Protein AF-A0A0N1INN7-F1 (afdb_monomer)

InterPro domains:
  IPR000320 Hedgehog, N-terminal signalling domain [PF01085] (1-71)
  IPR001657 Hedgehog protein [PR00632] (4-21)
  IPR001657 Hedgehog protein [PR00632] (24-46)
  IPR001657 Hedgehog protein [PR00632] (48-69)
  IPR009045 Peptidase M74/Hedgehog-like, zinc-binding domain superfamily [G3DSA:3.30.1380.10] (1-85)
  IPR009045 Peptidase M74/Hedgehog-like, zinc-binding domain superfamily [SSF55166] (1-75)
  IPR050387 Hedgehog Signaling [PTHR11889] (1-79)

Mean predicted aligned error: 15.23 Å

Foldseek 3Di:
DPPDPPKAKAWPAFADDPPPDPPPDCSVVRFKTWIAIPVQDLVCQVVVQVVLVVVPFPDWDPPDSRTIMTGHDDPVVPPPDDDDDDDDADFRFDHDPDHDDRDRPDPPDDDDDDDDDDDDDDDDDDDDD

Secondary structure (DSSP, 8-state):
--SSTT--EEEEE----S--S-TT-TTTTT-EEEEEETT--GGGHHHHHHHHHHTT-SEEEEEETTEEEEE---GGG--SS----PPPPP------SS-------------------------------

Solvent-accessible surface area (backbone atoms only — not comparable to full-atom values): 8867 Å² total; per-residue (Å²): 113,85,91,44,80,96,51,43,86,32,73,81,45,37,61,51,85,82,73,89,61,65,99,84,43,49,25,64,75,56,39,23,37,30,35,40,48,65,80,64,54,58,86,50,47,67,59,50,46,53,51,42,51,75,72,63,44,71,41,75,40,80,79,48,86,81,37,34,37,36,30,53,80,65,80,85,72,61,85,68,84,76,92,88,72,91,76,79,72,73,75,78,75,76,94,59,102,57,86,83,73,86,59,74,64,71,84,78,77,81,85,78,92,74,94,81,81,86,85,85,86,83,84,88,88,86,90,82,136

Sequence (129 aa):
MNQWPGVRLRVIEGWDEENSHQEHSLHYEGRAVDLTTSDRDSSKYGMLARLAVEAGFDWVYYESRSYIHCSVKTELQECTSDSSRARAPAVSIKRTNEPLVIIPLSPDRSTKATLSLAHRRIAANPPLL

Organism: Papilio machaon (NCBI:txid76193)

Nearest PDB structures (foldseek):
  2wg4-assembly1_A  TM=9.818E-01  e=5.977E-11  Mus musculus
  3n1g-assembly1_B  TM=9.859E-01  e=2.400E-10  Homo sapiens
  2ibg-assembly2_E  TM=9.821E-01  e=3.090E-10  Drosophila melanogaster
  2ibg-assembly4_G  TM=9.903E-01  e=5.813E-10  Drosophila melanogaster
  6rvd-assembly1_C  TM=8.899E-01  e=9.909E-11  Homo sapiens

Radius of gyration: 21.7 Å; Cα contacts (8 Å, |Δi|>4): 141; chains: 1; bounding box: 62×41×61 Å

pLDDT: mean 70.12, std 25.44, range [31.36, 96.5]

Structure (mmCIF, N/CA/C/O backbone):
data_AF-A0A0N1INN7-F1
#
_entry.id   AF-A0A0N1INN7-F1
#
loop_
_atom_site.group_PDB
_atom_site.id
_atom_site.type_symbol
_atom_site.label_atom_id
_atom_site.label_alt_id
_atom_site.label_comp_id
_atom_site.label_asym_id
_atom_site.label_entity_id
_atom_site.label_seq_id
_atom_site.pdbx_PDB_ins_code
_atom_site.Cartn_x
_atom_site.Cartn_y
_atom_site.Cartn_z
_atom_site.occupancy
_atom_site.B_iso_or_equiv
_atom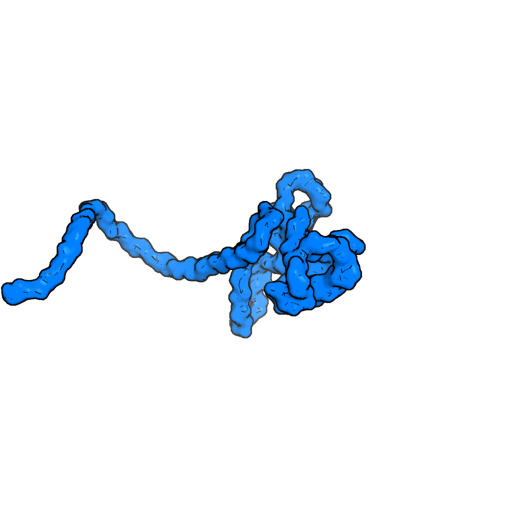_site.auth_seq_id
_atom_site.auth_comp_id
_atom_site.auth_asym_id
_atom_site.auth_atom_id
_atom_site.pdbx_PDB_model_num
ATOM 1 N N . MET A 1 1 ? -18.749 1.101 0.017 1.00 61.91 1 MET A N 1
ATOM 2 C CA . MET A 1 1 ? -17.649 0.385 0.701 1.00 61.91 1 MET A CA 1
ATOM 3 C C . MET A 1 1 ? -18.274 -0.522 1.731 1.00 61.91 1 MET A C 1
ATOM 5 O O . MET A 1 1 ? -19.101 -0.045 2.497 1.00 61.91 1 MET A O 1
ATOM 9 N N . ASN A 1 2 ? -17.951 -1.814 1.665 1.00 87.69 2 ASN A N 1
ATOM 10 C CA . ASN A 1 2 ? -18.810 -2.861 2.227 1.00 87.69 2 ASN A CA 1
ATOM 11 C C . ASN A 1 2 ? -18.272 -3.437 3.545 1.00 87.69 2 ASN A C 1
ATOM 13 O O . ASN A 1 2 ? -19.067 -3.834 4.386 1.00 87.69 2 ASN A O 1
ATOM 17 N N . GLN A 1 3 ? -16.948 -3.443 3.749 1.00 93.38 3 GLN A N 1
ATOM 18 C CA . GLN A 1 3 ? -16.333 -4.011 4.956 1.00 93.38 3 GLN A CA 1
ATOM 19 C C . GLN A 1 3 ? -16.537 -3.138 6.202 1.00 93.38 3 GLN A C 1
ATOM 21 O O . GLN A 1 3 ? -16.775 -3.648 7.293 1.00 93.38 3 GLN A O 1
ATOM 26 N N . TRP A 1 4 ? -16.432 -1.817 6.041 1.00 95.69 4 TRP A N 1
ATOM 27 C CA . TRP A 1 4 ? -16.521 -0.850 7.133 1.00 95.69 4 TRP A CA 1
ATOM 28 C C . TRP A 1 4 ? -17.411 0.324 6.713 1.00 95.69 4 TRP A C 1
ATOM 30 O O . TRP A 1 4 ? -16.971 1.181 5.938 1.00 95.69 4 TRP A O 1
ATOM 40 N N . PRO A 1 5 ? -18.668 0.379 7.185 1.00 95.44 5 PRO A N 1
ATOM 41 C CA . PRO A 1 5 ? -19.557 1.502 6.910 1.00 95.44 5 PRO A CA 1
ATOM 42 C C . PRO A 1 5 ? -18.934 2.831 7.356 1.00 95.44 5 PRO A C 1
ATOM 44 O O . PRO A 1 5 ? -18.386 2.933 8.449 1.00 95.44 5 PRO A O 1
ATOM 47 N N . GLY A 1 6 ? -18.994 3.852 6.499 1.00 94.25 6 GLY A N 1
ATOM 48 C CA . GLY A 1 6 ? -18.441 5.184 6.782 1.00 94.25 6 GLY A CA 1
ATOM 49 C C . GLY A 1 6 ? -16.917 5.315 6.654 1.00 94.25 6 GLY A C 1
ATOM 50 O O . GLY A 1 6 ? -16.422 6.437 6.578 1.00 94.25 6 GLY A O 1
ATOM 51 N N . VAL A 1 7 ? -16.171 4.211 6.552 1.00 95.88 7 VAL A N 1
ATOM 52 C CA . VAL A 1 7 ? -14.712 4.231 6.364 1.00 95.88 7 VAL A CA 1
ATOM 53 C C . VAL A 1 7 ? -14.373 4.157 4.879 1.00 95.88 7 VAL A C 1
ATOM 55 O O . VAL A 1 7 ? -14.989 3.407 4.116 1.00 95.88 7 VAL A O 1
ATOM 58 N N . ARG A 1 8 ? -13.382 4.954 4.462 1.00 95.00 8 ARG A N 1
ATOM 59 C CA . ARG A 1 8 ? -12.887 5.003 3.085 1.00 95.00 8 ARG A CA 1
ATOM 60 C C . ARG A 1 8 ? -11.490 4.404 2.953 1.00 95.00 8 ARG A C 1
ATOM 62 O O . ARG A 1 8 ? -10.701 4.466 3.893 1.00 95.00 8 ARG A O 1
ATOM 69 N N . LEU A 1 9 ? -11.177 3.850 1.782 1.00 95.19 9 LEU A N 1
ATOM 70 C CA . LEU A 1 9 ? -9.795 3.541 1.413 1.00 95.19 9 LEU A CA 1
ATOM 71 C C . LEU A 1 9 ? -9.017 4.853 1.244 1.00 95.19 9 LEU A C 1
ATOM 73 O O . LEU A 1 9 ? -9.536 5.801 0.654 1.00 95.19 9 LEU A O 1
ATOM 77 N N . ARG A 1 10 ? -7.790 4.908 1.763 1.00 95.62 10 ARG A N 1
ATOM 78 C CA . ARG A 1 10 ? -6.919 6.084 1.718 1.00 95.62 10 ARG A CA 1
ATOM 79 C C . ARG A 1 10 ? -5.531 5.689 1.227 1.00 95.62 10 ARG A C 1
ATOM 81 O O . ARG A 1 10 ? -4.828 4.942 1.901 1.00 95.62 10 ARG A O 1
ATOM 88 N N . VAL A 1 11 ? -5.130 6.248 0.094 1.00 95.50 11 VAL A N 1
ATOM 89 C CA . VAL A 1 11 ? -3.777 6.115 -0.460 1.00 95.50 11 VAL A CA 1
ATOM 90 C C . VAL A 1 11 ? -2.902 7.194 0.170 1.00 95.50 11 VAL A C 1
ATOM 92 O O . VAL A 1 11 ? -3.299 8.359 0.193 1.00 95.50 11 VAL A O 1
ATOM 95 N N . ILE A 1 12 ? -1.752 6.817 0.725 1.00 93.75 12 ILE A N 1
ATOM 96 C CA . ILE A 1 12 ? -0.806 7.771 1.329 1.00 93.75 12 ILE A CA 1
ATOM 97 C C . ILE A 1 12 ? 0.413 8.011 0.448 1.00 93.75 12 ILE A C 1
ATOM 99 O O . ILE A 1 12 ? 0.937 9.119 0.446 1.00 93.75 12 ILE A O 1
ATOM 103 N N . GLU A 1 13 ? 0.783 7.000 -0.331 1.00 92.75 13 GLU A N 1
ATOM 104 C CA . GLU A 1 13 ? 1.918 7.009 -1.239 1.00 92.75 13 GLU A CA 1
ATOM 105 C C . GLU A 1 13 ? 1.537 6.234 -2.502 1.00 92.75 13 GLU A C 1
ATOM 107 O O . GLU A 1 13 ? 0.768 5.272 -2.445 1.00 92.75 13 GLU A O 1
ATOM 112 N N . GLY A 1 14 ? 2.028 6.684 -3.650 1.00 91.25 14 GLY A N 1
ATOM 113 C CA . GLY A 1 14 ? 1.747 6.080 -4.951 1.00 91.25 14 GLY A CA 1
ATOM 114 C C . GLY A 1 14 ? 2.976 6.216 -5.827 1.00 91.25 14 GLY A C 1
ATOM 115 O O . GLY A 1 14 ? 4.056 5.824 -5.416 1.00 91.25 14 GLY A O 1
ATOM 116 N N . TRP A 1 15 ? 2.854 6.834 -6.994 1.00 92.56 15 TRP A N 1
ATOM 117 C CA . TRP A 1 15 ? 4.043 7.190 -7.763 1.00 92.56 15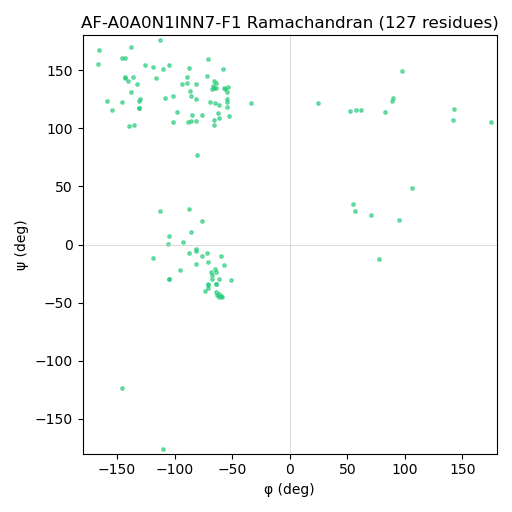 TRP A CA 1
ATOM 118 C C . TRP A 1 15 ? 4.906 8.245 -7.040 1.00 92.56 15 TRP A C 1
ATOM 120 O O . TRP A 1 15 ? 4.348 9.163 -6.420 1.00 92.56 15 TRP A O 1
ATOM 130 N N . ASP A 1 16 ? 6.230 8.088 -7.114 1.00 85.50 16 ASP A N 1
ATOM 131 C CA . ASP A 1 16 ? 7.247 8.972 -6.525 1.00 85.50 16 ASP A CA 1
ATOM 132 C C . ASP A 1 16 ? 8.396 9.232 -7.522 1.00 85.50 16 ASP A C 1
ATOM 134 O O . ASP A 1 16 ? 8.783 8.334 -8.265 1.00 85.50 16 ASP A O 1
ATOM 138 N N . GLU A 1 17 ? 8.947 10.447 -7.520 1.00 82.50 17 GLU A N 1
ATOM 139 C CA . GLU A 1 17 ? 10.123 10.868 -8.305 1.00 82.50 17 GLU A CA 1
ATOM 140 C C . GLU A 1 17 ? 11.295 11.324 -7.413 1.00 82.50 17 GLU A C 1
ATOM 142 O O . GLU A 1 17 ? 12.409 11.499 -7.903 1.00 82.50 17 GLU A O 1
ATOM 147 N N . GLU A 1 18 ? 11.076 11.521 -6.107 1.00 80.94 18 GLU A N 1
ATOM 148 C CA . GLU A 1 18 ? 12.032 12.165 -5.190 1.00 80.94 18 GLU A CA 1
ATOM 149 C C . GLU A 1 18 ? 13.061 11.184 -4.597 1.00 80.94 18 GLU A C 1
ATOM 151 O O . GLU A 1 18 ? 13.818 11.508 -3.684 1.00 80.94 18 GLU A O 1
ATOM 156 N N . ASN A 1 19 ? 13.119 9.965 -5.134 1.00 75.56 19 ASN A N 1
ATOM 157 C CA . ASN A 1 19 ? 14.013 8.902 -4.690 1.00 75.56 19 ASN A CA 1
ATOM 158 C C . ASN A 1 19 ? 13.890 8.588 -3.178 1.00 75.56 19 ASN A C 1
ATOM 160 O O . ASN A 1 19 ? 14.884 8.271 -2.515 1.00 75.56 19 ASN A O 1
ATOM 164 N N . SER A 1 20 ? 12.671 8.694 -2.628 1.00 81.62 20 SER A N 1
ATOM 165 C CA . SER A 1 20 ? 12.391 8.539 -1.191 1.00 81.62 20 SER A CA 1
ATOM 166 C C . SER A 1 20 ? 12.276 7.078 -0.722 1.00 81.62 20 SER A C 1
ATOM 168 O O . SER A 1 20 ? 12.172 6.804 0.476 1.00 81.62 20 SER A O 1
ATOM 170 N N . HIS A 1 21 ? 12.353 6.131 -1.659 1.00 84.25 21 HIS A N 1
ATOM 171 C CA . HIS A 1 21 ? 12.240 4.686 -1.461 1.00 84.25 21 HIS A CA 1
ATOM 172 C C . HIS A 1 21 ? 13.565 3.950 -1.733 1.00 84.25 21 HIS A C 1
ATOM 174 O O . HIS A 1 21 ? 14.557 4.525 -2.183 1.00 84.25 21 HIS A O 1
ATOM 180 N N . GLN A 1 22 ? 13.585 2.633 -1.507 1.00 83.56 22 GLN A N 1
ATOM 181 C CA . GLN A 1 22 ? 14.707 1.772 -1.913 1.00 83.56 22 GLN A CA 1
ATOM 182 C C . GLN A 1 22 ? 14.965 1.858 -3.431 1.00 83.56 22 GLN A C 1
ATOM 184 O O . GLN A 1 22 ? 14.028 2.053 -4.201 1.00 83.56 22 GLN A O 1
ATOM 189 N N . GLU A 1 23 ? 16.215 1.659 -3.866 1.00 81.44 23 GLU A N 1
ATOM 190 C CA . GLU A 1 23 ? 16.692 1.874 -5.253 1.00 81.44 23 GLU A CA 1
ATOM 191 C C . GLU A 1 23 ? 15.846 1.182 -6.342 1.00 81.44 23 GLU A C 1
ATOM 193 O O . GLU A 1 23 ? 15.713 1.689 -7.452 1.00 81.44 23 GLU A O 1
ATOM 198 N N . HIS A 1 24 ? 15.226 0.044 -6.029 1.00 83.75 24 HIS A N 1
ATOM 199 C CA . HIS A 1 24 ? 14.399 -0.732 -6.963 1.00 83.75 24 HIS A CA 1
ATOM 200 C C . HIS A 1 24 ? 12.914 -0.750 -6.580 1.00 83.75 24 HIS A C 1
ATOM 202 O O . HIS A 1 24 ? 12.205 -1.722 -6.841 1.00 83.75 24 HIS A O 1
ATOM 208 N N . SER A 1 25 ? 12.443 0.307 -5.919 1.00 88.62 25 SER A N 1
ATOM 209 C CA . SER A 1 25 ? 11.044 0.430 -5.525 1.00 88.62 25 SER A CA 1
ATOM 210 C C . SER A 1 25 ? 10.116 0.549 -6.735 1.00 88.62 25 SER A C 1
ATOM 212 O O . SER A 1 25 ? 10.336 1.356 -7.639 1.00 88.62 25 SER A O 1
ATOM 214 N N . LEU A 1 26 ? 9.013 -0.204 -6.708 1.00 91.56 26 LEU A N 1
ATOM 215 C CA . LEU A 1 26 ? 7.970 -0.155 -7.740 1.00 91.56 26 LEU A CA 1
ATOM 216 C C . LEU A 1 26 ? 7.140 1.146 -7.676 1.00 91.56 26 LEU A C 1
ATOM 218 O O . LEU A 1 26 ? 6.330 1.420 -8.565 1.00 91.56 26 LEU A O 1
ATOM 222 N N . HIS A 1 27 ? 7.344 1.975 -6.644 1.00 92.31 27 HIS A N 1
ATOM 223 C CA . HIS A 1 27 ? 6.772 3.320 -6.572 1.00 92.31 27 HIS A CA 1
ATOM 224 C C . HIS A 1 27 ? 7.310 4.224 -7.691 1.00 92.31 27 HIS A C 1
ATOM 226 O O . HIS A 1 27 ? 6.542 5.001 -8.255 1.00 92.31 27 HIS A O 1
ATOM 232 N N . TYR A 1 28 ? 8.572 4.067 -8.104 1.00 89.69 28 TYR A N 1
ATOM 233 C CA . TYR A 1 28 ? 9.190 4.917 -9.134 1.00 89.69 28 TYR A CA 1
ATOM 234 C C . TYR A 1 28 ? 8.606 4.730 -10.538 1.00 89.69 28 TYR A C 1
ATOM 236 O O . TYR A 1 28 ? 8.634 5.634 -11.368 1.00 89.69 28 TYR A O 1
ATOM 244 N N . GLU A 1 29 ? 8.012 3.571 -10.800 1.00 89.94 29 GLU A N 1
ATOM 245 C CA . GLU A 1 29 ? 7.352 3.236 -12.069 1.00 89.94 29 GLU A CA 1
ATOM 246 C C . GLU A 1 29 ? 5.816 3.273 -11.964 1.00 89.94 29 GLU A C 1
ATOM 248 O O . GLU A 1 29 ? 5.113 2.887 -12.896 1.00 89.94 29 GLU A O 1
ATOM 253 N N . GLY A 1 30 ? 5.278 3.731 -10.827 1.00 91.06 30 GLY A N 1
ATOM 254 C CA . GLY A 1 30 ? 3.837 3.887 -10.622 1.00 91.06 30 GLY A CA 1
ATOM 255 C C . GLY A 1 30 ? 3.078 2.562 -10.504 1.00 91.06 30 GLY A C 1
ATOM 256 O O . GLY A 1 30 ? 1.883 2.513 -10.799 1.00 91.06 30 GLY A O 1
ATOM 257 N N . ARG A 1 31 ? 3.761 1.492 -10.078 1.00 94.31 31 ARG A N 1
ATOM 258 C CA . ARG A 1 31 ? 3.201 0.139 -9.912 1.00 94.31 31 ARG A CA 1
ATOM 259 C C . ARG A 1 31 ? 2.965 -0.266 -8.458 1.00 94.31 31 ARG A C 1
ATOM 261 O O . ARG A 1 31 ? 2.485 -1.374 -8.219 1.00 94.31 31 ARG A O 1
ATOM 268 N N . ALA A 1 32 ? 3.272 0.610 -7.505 1.00 94.50 32 ALA A N 1
ATOM 269 C CA . ALA A 1 32 ? 3.006 0.405 -6.088 1.00 94.50 32 ALA A CA 1
ATOM 270 C C . ALA A 1 32 ? 2.203 1.547 -5.459 1.00 94.50 32 ALA A C 1
ATOM 272 O O . ALA A 1 32 ? 2.231 2.690 -5.922 1.00 94.50 32 ALA A O 1
ATOM 273 N N . VAL A 1 33 ? 1.484 1.208 -4.390 1.00 95.88 33 VAL A N 1
ATOM 274 C CA . VAL A 1 33 ? 0.733 2.132 -3.541 1.00 95.88 33 VAL A CA 1
ATOM 275 C C . VAL A 1 33 ? 0.805 1.701 -2.080 1.00 95.88 33 VAL A C 1
ATOM 277 O O . VAL A 1 33 ? 0.686 0.515 -1.775 1.00 95.88 33 VAL A O 1
ATOM 280 N N . ASP A 1 34 ? 0.880 2.681 -1.182 1.00 95.62 34 ASP A N 1
ATOM 281 C CA . ASP A 1 34 ? 0.721 2.458 0.253 1.00 95.62 34 ASP A CA 1
ATOM 282 C C . ASP A 1 34 ? -0.680 2.877 0.696 1.00 95.62 34 ASP A C 1
ATOM 284 O O . ASP A 1 34 ? -1.154 3.995 0.443 1.00 95.62 34 ASP A O 1
ATOM 288 N N . LEU A 1 35 ? -1.358 1.961 1.380 1.00 95.19 35 LEU A N 1
ATOM 289 C CA . LEU A 1 35 ? -2.768 2.045 1.724 1.00 95.19 35 LEU A CA 1
ATOM 290 C C . LEU A 1 35 ? -2.984 2.119 3.234 1.00 95.19 35 LEU A C 1
ATOM 292 O O . LEU A 1 35 ? -2.341 1.445 4.037 1.00 95.19 35 LEU A O 1
ATOM 296 N N . THR A 1 36 ? -3.980 2.912 3.609 1.00 96.50 36 THR A N 1
ATOM 297 C CA . THR A 1 36 ? -4.533 3.023 4.960 1.00 96.50 36 THR A CA 1
ATOM 298 C C . THR A 1 36 ? -6.056 3.097 4.881 1.00 96.50 36 THR A C 1
ATOM 300 O O . THR A 1 36 ? -6.641 3.268 3.808 1.00 96.50 36 THR A O 1
ATOM 303 N N . THR A 1 37 ? -6.726 2.999 6.022 1.00 96.44 37 THR A N 1
ATOM 304 C CA . THR A 1 37 ? -8.132 3.390 6.143 1.00 96.44 37 THR A CA 1
ATOM 305 C C . THR A 1 37 ? -8.233 4.882 6.476 1.00 96.44 37 THR A C 1
ATOM 307 O O . THR A 1 37 ? -7.326 5.467 7.072 1.00 96.44 37 THR A O 1
ATOM 310 N N . SER A 1 38 ? -9.325 5.541 6.083 1.00 96.12 38 SER A N 1
ATOM 311 C CA . SER A 1 38 ? -9.522 6.984 6.303 1.00 96.12 38 SER A CA 1
ATOM 312 C C . SER A 1 38 ? -9.543 7.380 7.780 1.00 96.12 38 SER A C 1
ATOM 314 O O . SER A 1 38 ? -9.150 8.489 8.121 1.00 96.12 38 SER A O 1
ATOM 316 N N . ASP A 1 39 ? -9.991 6.471 8.646 1.00 96.25 39 ASP A N 1
ATOM 317 C CA . ASP A 1 39 ? -9.991 6.611 10.104 1.00 96.25 39 ASP A CA 1
ATOM 318 C C . ASP A 1 39 ? -8.632 6.277 10.746 1.00 96.25 39 ASP A C 1
ATOM 320 O O . ASP A 1 39 ? -8.459 6.487 11.943 1.00 96.25 39 ASP A O 1
ATOM 324 N N . ARG A 1 40 ? -7.657 5.805 9.951 1.00 95.56 40 ARG A N 1
ATOM 325 C CA . ARG A 1 40 ? -6.275 5.493 10.356 1.00 95.56 40 ARG A CA 1
ATOM 326 C C . ARG A 1 40 ? -6.177 4.489 11.510 1.00 95.56 40 ARG A C 1
ATOM 328 O O . ARG A 1 40 ? -5.216 4.514 12.277 1.00 95.56 40 ARG A O 1
ATOM 335 N N . ASP A 1 41 ? -7.164 3.608 11.625 1.00 95.38 41 ASP A N 1
ATOM 336 C CA . ASP A 1 41 ? -7.186 2.554 12.631 1.00 95.38 41 ASP A CA 1
ATOM 337 C C . ASP A 1 41 ? -6.327 1.363 12.183 1.00 95.38 41 ASP A C 1
ATOM 339 O O . ASP A 1 41 ? -6.718 0.573 11.319 1.00 95.38 41 ASP A O 1
ATOM 343 N N . SER A 1 42 ? -5.155 1.211 12.801 1.00 94.25 42 SER A N 1
ATOM 344 C CA . SER A 1 42 ? -4.194 0.154 12.468 1.00 94.25 42 SER A CA 1
ATOM 345 C C . SER A 1 42 ? -4.702 -1.258 12.764 1.00 94.25 42 SER A C 1
ATOM 347 O O . SER A 1 42 ? -4.234 -2.214 12.138 1.00 94.25 42 SER A O 1
ATOM 349 N N . SER A 1 43 ? -5.703 -1.417 13.641 1.00 95.06 43 SER A N 1
ATOM 350 C CA . SER A 1 43 ? -6.333 -2.721 13.888 1.00 95.06 43 SER A CA 1
ATOM 351 C C . SER A 1 43 ? -7.057 -3.257 12.645 1.00 95.06 43 SER A C 1
ATOM 353 O O . SER A 1 43 ? -7.187 -4.470 12.471 1.00 95.06 43 SER A O 1
ATOM 355 N N . LYS A 1 44 ? -7.455 -2.368 11.723 1.00 95.62 44 LYS A N 1
ATOM 356 C CA . LYS A 1 44 ? -8.118 -2.723 10.462 1.00 95.62 44 LYS A CA 1
ATOM 357 C C . LYS A 1 44 ? -7.145 -3.171 9.372 1.00 95.62 44 LYS A C 1
ATOM 359 O O . LYS A 1 44 ? -7.572 -3.801 8.405 1.00 95.62 44 LYS A O 1
ATOM 364 N N . TYR A 1 45 ? -5.847 -2.890 9.505 1.00 95.31 45 TYR A N 1
ATOM 365 C CA . TYR A 1 45 ? -4.887 -3.061 8.409 1.00 95.31 45 TYR A CA 1
ATOM 366 C C . TYR A 1 45 ? -4.655 -4.523 8.016 1.00 95.31 45 TYR A C 1
ATOM 368 O O . TYR A 1 45 ? -4.448 -4.807 6.841 1.00 95.31 45 TYR A O 1
ATOM 376 N N . GLY A 1 46 ? -4.778 -5.468 8.953 1.00 94.81 46 GLY A N 1
ATOM 377 C CA . GLY A 1 46 ? -4.692 -6.895 8.619 1.00 94.81 46 GLY A CA 1
ATOM 378 C C . GLY A 1 46 ? -5.812 -7.335 7.670 1.00 94.81 46 GLY A C 1
ATOM 379 O O . GLY A 1 46 ? -5.569 -8.004 6.668 1.00 94.81 46 GLY A O 1
ATOM 380 N N . MET A 1 47 ? -7.040 -6.887 7.937 1.00 96.25 47 MET A N 1
ATOM 381 C CA . MET A 1 47 ? -8.176 -7.130 7.047 1.00 96.25 47 MET A CA 1
ATOM 382 C C . MET A 1 47 ? -8.071 -6.306 5.755 1.00 96.25 47 MET A C 1
ATOM 384 O O . MET A 1 47 ? -8.423 -6.798 4.690 1.00 96.25 47 MET A O 1
ATOM 388 N N . LEU A 1 48 ? -7.535 -5.082 5.813 1.00 95.69 48 LEU A N 1
ATOM 389 C CA . LEU A 1 48 ? -7.284 -4.267 4.619 1.00 95.69 48 LEU A CA 1
ATOM 390 C C . LEU A 1 48 ? -6.325 -4.977 3.652 1.00 95.69 48 LEU A C 1
ATOM 392 O O . LEU A 1 48 ? -6.601 -5.031 2.457 1.00 95.69 48 LEU A O 1
ATOM 396 N N . ALA A 1 49 ? -5.246 -5.570 4.169 1.00 94.94 49 ALA A N 1
ATOM 397 C CA . ALA A 1 49 ? -4.309 -6.362 3.378 1.00 94.94 49 ALA A CA 1
ATOM 398 C C . ALA A 1 49 ? -4.993 -7.576 2.738 1.00 94.94 49 ALA A C 1
ATOM 400 O O . ALA A 1 49 ? -4.802 -7.846 1.554 1.00 94.94 49 ALA A O 1
ATOM 401 N N . ARG A 1 50 ? -5.859 -8.274 3.485 1.00 94.69 50 ARG A N 1
ATOM 402 C CA . ARG A 1 50 ? -6.648 -9.385 2.937 1.00 94.69 50 ARG A CA 1
ATOM 403 C C . ARG A 1 50 ? -7.535 -8.938 1.772 1.00 94.69 50 ARG A C 1
ATOM 405 O O . ARG A 1 50 ? -7.548 -9.599 0.738 1.00 94.69 50 ARG A O 1
ATOM 412 N N . LEU A 1 51 ? -8.229 -7.811 1.919 1.00 95.81 51 LEU A N 1
ATOM 413 C CA . LEU A 1 51 ? -9.064 -7.251 0.856 1.00 95.81 51 LEU A CA 1
ATOM 414 C C . LEU A 1 51 ? -8.245 -6.828 -0.369 1.00 95.81 51 LEU A C 1
ATOM 416 O O . LEU A 1 51 ? -8.727 -6.971 -1.486 1.00 95.81 51 LEU A O 1
ATOM 420 N N . ALA A 1 52 ? -7.015 -6.339 -0.187 1.00 94.06 52 ALA A N 1
ATOM 421 C CA . ALA A 1 52 ? -6.128 -6.016 -1.303 1.00 94.06 52 ALA A CA 1
ATOM 422 C C . ALA A 1 52 ? -5.755 -7.267 -2.121 1.00 94.06 52 ALA A C 1
ATOM 424 O O . ALA A 1 52 ? -5.792 -7.231 -3.350 1.00 94.06 52 ALA A O 1
ATOM 425 N N . VAL A 1 53 ? -5.491 -8.399 -1.461 1.00 92.69 53 VAL A N 1
ATOM 426 C CA . VAL A 1 53 ? -5.278 -9.682 -2.154 1.00 92.69 53 VAL A CA 1
ATOM 427 C C . VAL A 1 53 ? -6.527 -10.090 -2.940 1.00 92.69 53 VAL A C 1
ATOM 429 O O . VAL A 1 53 ? -6.433 -10.464 -4.105 1.00 92.69 53 VAL A O 1
ATOM 432 N N . GLU A 1 54 ? -7.711 -9.977 -2.335 1.00 93.94 54 GLU A N 1
ATOM 433 C CA . GLU A 1 54 ? -8.983 -10.311 -2.996 1.00 93.94 54 GLU A CA 1
ATOM 434 C C . GLU A 1 54 ? -9.334 -9.350 -4.144 1.00 93.94 54 GLU A C 1
ATOM 436 O O . GLU A 1 54 ? -10.006 -9.747 -5.095 1.00 93.94 54 GLU A O 1
ATOM 441 N N . ALA A 1 55 ? -8.836 -8.113 -4.095 1.00 93.56 55 ALA A N 1
ATOM 442 C CA . ALA A 1 55 ? -8.950 -7.135 -5.172 1.00 93.56 55 ALA A CA 1
ATOM 443 C C . ALA A 1 55 ? -7.993 -7.405 -6.350 1.00 93.56 55 ALA A C 1
ATOM 445 O O . ALA A 1 55 ? -8.149 -6.779 -7.398 1.00 93.56 55 ALA A O 1
ATOM 446 N N . GLY A 1 56 ? -7.040 -8.333 -6.205 1.00 93.12 56 GLY A N 1
ATOM 447 C CA . GLY A 1 56 ? -6.155 -8.772 -7.285 1.00 93.12 56 GLY A CA 1
ATOM 448 C C . GLY A 1 56 ? -4.799 -8.072 -7.351 1.00 93.12 56 GLY A C 1
ATOM 449 O O . GLY A 1 56 ? -4.178 -8.093 -8.409 1.00 93.12 56 GLY A O 1
ATOM 450 N N . PHE A 1 57 ? -4.320 -7.467 -6.260 1.00 93.69 57 PHE A N 1
ATOM 451 C CA . PHE A 1 57 ? -2.916 -7.050 -6.195 1.00 93.69 57 PHE A CA 1
ATOM 452 C C . PHE A 1 57 ? -1.993 -8.274 -6.260 1.00 93.69 57 PHE A C 1
ATOM 454 O O . PHE A 1 57 ? -2.223 -9.270 -5.569 1.00 93.69 57 PHE A O 1
ATOM 461 N N . ASP A 1 58 ? -0.939 -8.196 -7.073 1.00 92.38 58 ASP A N 1
ATOM 462 C CA . ASP A 1 58 ? 0.012 -9.297 -7.255 1.00 92.38 58 ASP A CA 1
ATOM 463 C C . ASP A 1 58 ? 0.886 -9.525 -6.023 1.00 92.38 58 ASP A C 1
ATOM 465 O O . ASP A 1 58 ? 1.268 -10.660 -5.725 1.00 92.38 58 ASP A O 1
ATOM 469 N N . TRP A 1 59 ? 1.213 -8.446 -5.314 1.00 93.19 59 TRP A N 1
ATOM 470 C CA . TRP A 1 59 ? 1.980 -8.498 -4.082 1.00 93.19 59 TRP A CA 1
ATOM 471 C C . TRP A 1 59 ? 1.381 -7.551 -3.047 1.00 93.19 59 TRP A C 1
ATOM 473 O O . TRP A 1 59 ? 1.081 -6.393 -3.336 1.00 93.19 59 TRP A O 1
ATOM 483 N N . VAL A 1 60 ? 1.188 -8.066 -1.834 1.00 94.06 60 VAL A N 1
ATOM 484 C CA . VAL A 1 60 ? 0.662 -7.317 -0.692 1.00 94.06 60 VAL A CA 1
ATOM 485 C C . VAL A 1 60 ? 1.579 -7.572 0.488 1.00 94.06 60 VAL A C 1
ATOM 487 O O . VAL A 1 60 ? 1.791 -8.722 0.880 1.00 94.06 60 VAL A O 1
ATOM 490 N N . TYR A 1 61 ? 2.103 -6.498 1.062 1.00 91.88 61 TYR A N 1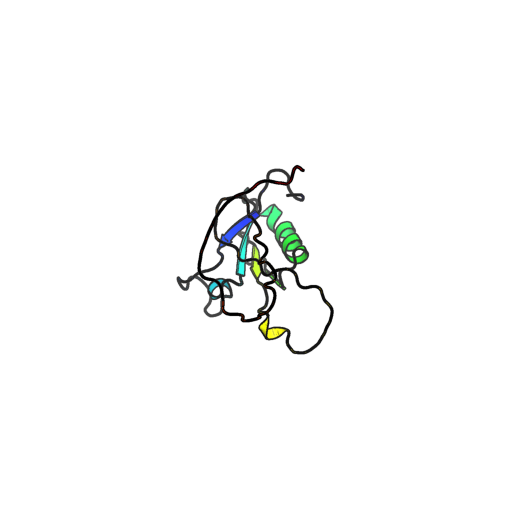
ATOM 491 C CA . TYR A 1 61 ? 3.060 -6.556 2.147 1.00 91.88 61 TYR A CA 1
ATOM 492 C C . TYR A 1 61 ? 2.634 -5.646 3.294 1.00 91.88 61 TYR A C 1
ATOM 494 O O . TYR A 1 61 ? 2.388 -4.450 3.141 1.00 91.88 61 TYR A O 1
ATOM 502 N N . TYR A 1 62 ? 2.535 -6.238 4.481 1.00 86.38 62 TYR A N 1
ATOM 503 C CA . TYR A 1 62 ? 2.348 -5.492 5.717 1.00 86.38 62 TYR A CA 1
ATOM 504 C C . TYR A 1 62 ? 3.719 -4.958 6.145 1.00 86.38 62 TYR A C 1
ATOM 506 O O . TYR A 1 62 ? 4.383 -5.527 7.008 1.00 86.38 62 TYR A O 1
ATOM 514 N N . GLU A 1 63 ? 4.161 -3.894 5.482 1.00 73.12 63 GLU A N 1
ATOM 515 C CA . GLU A 1 63 ? 5.519 -3.362 5.617 1.00 73.12 63 GLU A CA 1
ATOM 516 C C . GLU A 1 63 ? 5.764 -2.686 6.967 1.00 73.12 63 GLU A C 1
ATOM 518 O O . GLU A 1 63 ? 6.823 -2.828 7.577 1.00 73.12 63 GLU A O 1
ATOM 523 N N . SER A 1 64 ? 4.751 -1.988 7.479 1.00 77.38 64 SER A N 1
ATOM 524 C CA . SER A 1 64 ? 4.814 -1.275 8.749 1.00 77.38 64 SER A CA 1
ATOM 525 C C . SER A 1 64 ? 3.464 -1.309 9.454 1.00 77.38 64 SER A C 1
ATOM 527 O O . SER A 1 64 ? 2.416 -1.450 8.835 1.00 77.38 64 SER A O 1
ATOM 529 N N . ARG A 1 65 ? 3.455 -1.066 10.770 1.00 85.44 65 ARG A N 1
ATOM 530 C CA . ARG A 1 65 ? 2.217 -0.824 11.543 1.00 85.44 65 ARG A CA 1
ATOM 531 C C . ARG A 1 65 ? 1.419 0.394 11.057 1.00 85.44 65 ARG A C 1
ATOM 533 O O . ARG A 1 65 ? 0.298 0.599 11.516 1.00 85.44 65 ARG A O 1
ATOM 540 N N . SER A 1 66 ? 1.987 1.209 10.167 1.00 90.19 66 SER A N 1
ATOM 541 C CA . SER A 1 66 ? 1.389 2.448 9.668 1.00 90.19 66 SER A CA 1
ATOM 542 C C . SER A 1 66 ? 0.629 2.333 8.345 1.00 90.19 66 SER A C 1
ATOM 544 O O . SER A 1 66 ? -0.215 3.200 8.108 1.00 90.19 66 SER A O 1
ATOM 546 N N . TYR A 1 67 ? 0.889 1.324 7.506 1.00 94.19 67 TYR A N 1
ATOM 547 C CA . TYR A 1 67 ? 0.253 1.169 6.189 1.00 94.19 67 TYR A CA 1
ATOM 548 C C . TYR A 1 67 ? 0.464 -0.236 5.604 1.00 94.19 67 TYR A C 1
ATOM 550 O O . TYR A 1 67 ? 1.294 -1.004 6.086 1.00 94.19 67 TYR A O 1
ATOM 558 N N . ILE A 1 68 ? -0.289 -0.549 4.550 1.00 95.94 68 ILE A N 1
ATOM 559 C CA . ILE A 1 68 ? -0.125 -1.754 3.731 1.00 95.94 68 ILE A CA 1
ATOM 560 C C . ILE A 1 68 ? 0.447 -1.358 2.374 1.00 95.94 68 ILE A C 1
ATOM 562 O O . ILE A 1 68 ? -0.154 -0.528 1.698 1.00 95.94 68 ILE A O 1
ATOM 566 N N . HIS A 1 69 ? 1.555 -1.973 1.977 1.00 96.31 69 HIS A N 1
ATOM 567 C CA . HIS A 1 69 ? 2.136 -1.812 0.652 1.00 96.31 69 HIS A CA 1
ATOM 568 C C . HIS A 1 69 ? 1.497 -2.805 -0.319 1.00 96.31 69 HIS A C 1
ATOM 570 O O . HIS A 1 69 ? 1.391 -4.000 -0.024 1.00 96.31 69 HIS A O 1
ATOM 576 N N . CYS A 1 70 ? 1.085 -2.327 -1.485 1.00 96.25 70 CYS A N 1
ATOM 577 C CA . CYS A 1 70 ? 0.505 -3.150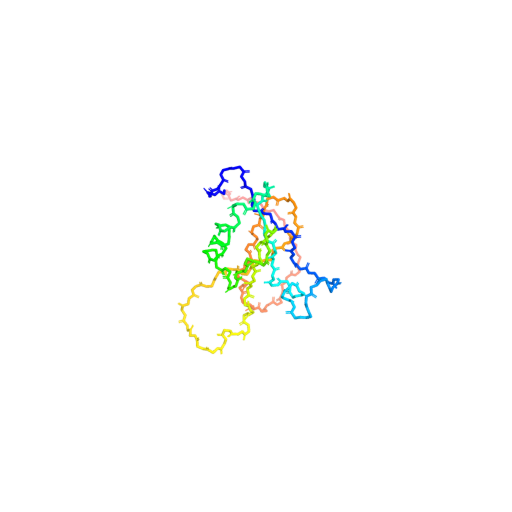 -2.535 1.00 96.25 70 CYS A CA 1
ATOM 578 C C . CYS A 1 70 ? 1.156 -2.823 -3.874 1.00 96.25 70 CYS A C 1
ATOM 580 O O . CYS A 1 70 ? 1.312 -1.652 -4.214 1.00 96.25 70 CYS A O 1
ATOM 582 N N . SER A 1 71 ? 1.461 -3.843 -4.672 1.00 94.94 71 SER A N 1
ATOM 583 C CA . SER A 1 71 ? 2.022 -3.654 -6.007 1.00 94.94 71 SER A CA 1
ATOM 584 C C . SER A 1 71 ? 1.512 -4.670 -7.023 1.00 94.94 71 SER A C 1
ATOM 586 O O . SER A 1 71 ? 0.949 -5.714 -6.679 1.00 94.94 71 SER A O 1
ATOM 588 N N . VAL A 1 72 ? 1.660 -4.314 -8.298 1.00 93.50 72 VAL A N 1
ATOM 589 C CA . VAL A 1 72 ? 1.223 -5.117 -9.449 1.00 93.50 72 VAL A CA 1
ATOM 590 C C . VAL A 1 72 ? 2.407 -5.495 -10.325 1.00 93.50 72 VAL A C 1
ATOM 592 O O . VAL A 1 72 ? 3.397 -4.765 -10.370 1.00 93.50 72 VAL A O 1
ATOM 595 N N . LYS A 1 73 ? 2.326 -6.613 -11.046 1.00 88.25 73 LYS A N 1
ATOM 596 C CA . LYS A 1 73 ? 3.302 -7.036 -12.064 1.00 88.25 73 LYS A CA 1
ATOM 597 C C . LYS A 1 73 ? 3.214 -6.158 -13.318 1.00 88.25 73 LYS A C 1
ATOM 599 O O . LYS A 1 73 ? 2.204 -5.508 -13.566 1.00 88.25 73 LYS A O 1
ATOM 604 N N . THR A 1 74 ? 4.279 -6.141 -14.120 1.00 85.56 74 THR A N 1
ATOM 605 C CA . THR A 1 74 ? 4.242 -5.536 -15.462 1.00 85.56 74 THR A CA 1
ATOM 606 C C . THR A 1 74 ? 3.807 -6.574 -16.484 1.00 85.56 74 THR A C 1
ATOM 608 O O . THR A 1 74 ? 4.303 -7.698 -16.496 1.00 85.56 74 THR A O 1
ATOM 611 N N . GLU A 1 75 ? 2.958 -6.141 -17.409 1.00 70.88 75 GLU A N 1
ATOM 612 C CA . GLU A 1 75 ? 2.372 -6.917 -18.512 1.00 70.88 75 GLU A CA 1
ATOM 613 C C . GLU A 1 75 ? 3.406 -7.572 -19.454 1.00 70.88 75 GLU A C 1
ATOM 615 O O . GLU A 1 75 ? 3.099 -8.513 -20.180 1.00 70.88 75 GLU A O 1
ATOM 620 N N . LEU A 1 76 ? 4.660 -7.109 -19.430 1.00 59.69 76 LEU A N 1
ATOM 621 C CA . LEU A 1 76 ? 5.781 -7.692 -20.178 1.00 59.69 76 LEU A CA 1
ATOM 622 C C . LEU A 1 76 ? 6.235 -9.057 -19.632 1.00 59.69 76 LEU A C 1
ATOM 624 O O . LEU A 1 76 ? 6.950 -9.770 -20.332 1.00 59.69 76 LEU A O 1
ATOM 628 N N . GLN A 1 77 ? 5.834 -9.440 -18.414 1.00 51.41 77 GLN A N 1
ATOM 629 C CA . GLN A 1 77 ? 6.173 -10.744 -17.830 1.00 51.41 77 GLN A CA 1
ATOM 630 C C . GLN A 1 77 ? 5.183 -11.866 -18.194 1.00 51.41 77 GLN A C 1
ATOM 632 O O . GLN A 1 77 ? 5.467 -13.023 -17.901 1.00 51.41 77 GLN A O 1
ATOM 637 N N . GLU A 1 78 ? 4.055 -11.568 -18.851 1.00 50.34 78 GLU A N 1
ATOM 638 C CA . GLU A 1 78 ? 3.015 -12.570 -19.159 1.00 50.34 78 GLU A CA 1
ATOM 639 C C . GLU A 1 78 ? 3.161 -13.250 -20.540 1.00 50.34 78 GLU A C 1
ATOM 641 O O . GLU A 1 78 ? 2.367 -14.119 -20.893 1.00 50.34 78 GLU A O 1
ATOM 646 N N . CYS A 1 79 ? 4.195 -12.935 -21.328 1.00 43.91 79 CYS A N 1
ATOM 647 C CA . CYS A 1 79 ? 4.379 -13.496 -22.679 1.00 43.91 79 CYS A CA 1
ATOM 648 C C . CYS A 1 79 ? 5.134 -14.841 -22.747 1.00 43.91 79 CYS A C 1
ATOM 650 O O . CYS A 1 79 ? 5.759 -15.149 -23.762 1.00 43.91 79 CYS A O 1
ATOM 652 N N . THR A 1 80 ? 5.034 -15.687 -21.720 1.00 43.44 80 THR A N 1
ATOM 653 C CA . THR A 1 80 ? 5.372 -17.117 -21.828 1.00 43.44 80 THR A CA 1
ATOM 654 C C . THR A 1 80 ? 4.341 -17.936 -21.049 1.00 43.44 80 THR A C 1
ATOM 656 O O . THR A 1 80 ? 4.440 -18.004 -19.828 1.00 43.44 80 THR A O 1
ATOM 659 N N . SER A 1 81 ? 3.381 -18.551 -21.761 1.00 49.78 81 SER A N 1
ATOM 660 C CA . SER A 1 81 ? 2.326 -19.484 -21.285 1.00 49.78 81 SER A CA 1
ATOM 661 C C . SER A 1 81 ? 1.394 -18.931 -20.187 1.00 49.78 81 SER A C 1
ATOM 663 O O . SER A 1 81 ? 1.826 -18.684 -19.076 1.00 49.78 81 SER A O 1
ATOM 665 N N . ASP A 1 82 ? 0.090 -18.739 -20.356 1.00 47.31 82 ASP A N 1
ATOM 666 C CA . ASP A 1 82 ? -0.880 -19.521 -21.108 1.00 47.31 82 ASP A CA 1
ATOM 667 C C . ASP A 1 82 ? -2.174 -18.701 -21.274 1.00 47.31 82 ASP A C 1
ATOM 669 O O . ASP A 1 82 ? -2.487 -17.807 -20.484 1.00 47.31 82 ASP A O 1
ATOM 673 N N . SER A 1 83 ? -2.931 -19.021 -22.318 1.00 52.88 83 SER A N 1
ATOM 674 C CA . SER A 1 83 ? -4.238 -18.432 -22.627 1.00 52.88 83 SER A CA 1
ATOM 675 C C . SER A 1 83 ? -5.267 -18.766 -21.531 1.00 52.88 83 SER A C 1
ATOM 677 O O . SER A 1 83 ? -5.336 -19.908 -21.102 1.00 52.88 83 SER A O 1
ATOM 679 N N . SER A 1 84 ? -6.110 -17.793 -21.145 1.00 51.56 84 SER A N 1
ATOM 680 C CA . SER A 1 84 ? -7.385 -17.947 -20.400 1.00 51.56 84 SER A CA 1
ATOM 681 C C . SER A 1 84 ? -7.474 -17.542 -18.914 1.00 51.56 84 SER A C 1
ATOM 683 O O . SER A 1 84 ? -8.118 -18.234 -18.120 1.00 51.56 84 SER A O 1
ATOM 685 N N . ARG A 1 85 ? -7.003 -16.352 -18.519 1.00 45.69 85 ARG A N 1
ATOM 686 C CA . ARG A 1 85 ? -7.598 -15.682 -17.344 1.00 45.69 85 ARG A CA 1
ATOM 687 C C . ARG A 1 85 ? -7.942 -14.234 -17.658 1.00 45.69 85 ARG A C 1
ATOM 689 O O . ARG A 1 85 ? -7.082 -13.450 -18.031 1.00 45.69 85 ARG A O 1
ATOM 696 N N . ALA A 1 86 ? -9.235 -13.917 -17.578 1.00 44.38 86 ALA A N 1
ATOM 697 C CA . ALA A 1 86 ? -9.764 -12.585 -17.831 1.00 4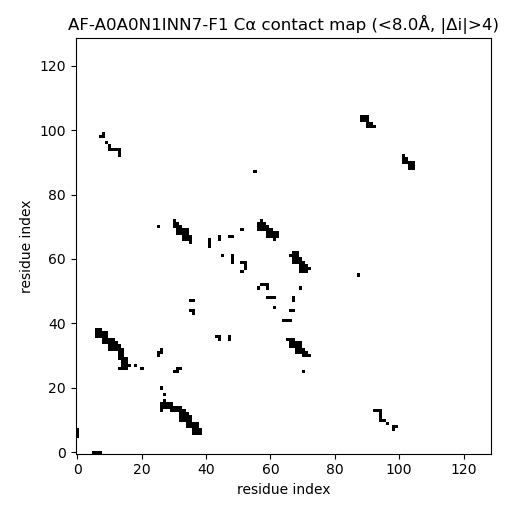4.38 86 ALA A CA 1
ATOM 698 C C . ALA A 1 86 ? -9.035 -11.559 -16.949 1.00 44.38 86 ALA A C 1
ATOM 700 O O . ALA A 1 86 ? -9.045 -11.655 -15.722 1.00 44.38 86 ALA A O 1
ATOM 701 N N . ARG A 1 87 ? -8.362 -10.624 -17.617 1.00 47.94 87 ARG A N 1
ATOM 702 C CA . ARG A 1 87 ? -7.451 -9.630 -17.055 1.00 47.94 87 ARG A CA 1
ATOM 703 C C . ARG A 1 87 ? -8.257 -8.460 -16.492 1.00 47.94 87 ARG A C 1
ATOM 705 O O . ARG A 1 87 ? -9.104 -7.900 -17.188 1.00 47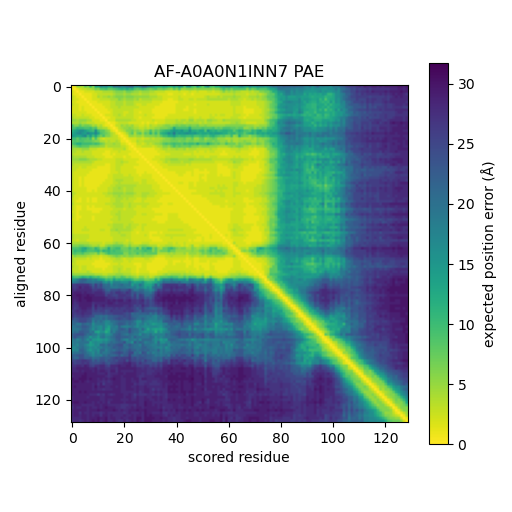.94 87 ARG A O 1
ATOM 712 N N . ALA A 1 88 ? -8.037 -8.130 -15.221 1.00 45.06 88 ALA A N 1
ATOM 713 C CA . ALA A 1 88 ? -8.618 -6.940 -14.605 1.00 45.06 88 ALA A CA 1
ATOM 714 C C . ALA A 1 88 ? -7.926 -5.681 -15.171 1.00 45.0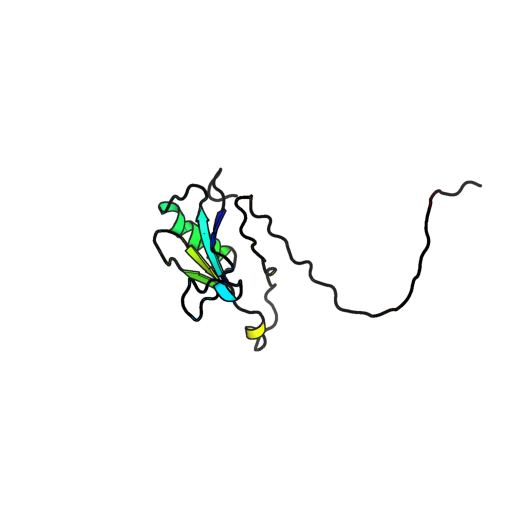6 88 ALA A C 1
ATOM 716 O O . ALA A 1 88 ? -6.736 -5.737 -15.482 1.00 45.06 88 ALA A O 1
ATOM 717 N N . PRO A 1 89 ? -8.641 -4.556 -15.353 1.00 41.22 89 PRO A N 1
ATOM 718 C CA . PRO A 1 89 ? -8.066 -3.368 -15.972 1.00 41.22 89 PRO A CA 1
ATOM 719 C C . PRO A 1 89 ? -6.990 -2.751 -15.072 1.00 41.22 89 PRO A C 1
ATOM 721 O O . PRO A 1 89 ? -7.215 -2.558 -13.878 1.00 41.22 89 PRO A O 1
ATOM 724 N N . ALA A 1 90 ? -5.844 -2.400 -15.662 1.00 40.75 90 ALA A N 1
ATOM 725 C CA . ALA A 1 90 ? -4.793 -1.635 -15.000 1.00 40.75 90 ALA A CA 1
ATOM 726 C C . ALA A 1 90 ? -5.373 -0.330 -14.421 1.00 40.75 90 ALA A C 1
ATOM 728 O O . ALA A 1 90 ? -5.971 0.474 -15.143 1.00 40.75 90 ALA A O 1
ATOM 729 N N . VAL A 1 91 ? -5.219 -0.135 -13.109 1.00 41.03 91 VAL A N 1
ATOM 730 C CA . VAL A 1 91 ? -5.753 1.024 -12.386 1.00 41.03 91 VAL A CA 1
ATOM 731 C C . VAL A 1 91 ? -4.642 2.055 -12.220 1.00 41.03 91 VAL A C 1
ATOM 733 O O . VAL A 1 91 ? -3.676 1.827 -11.501 1.00 41.03 91 VAL A O 1
ATOM 736 N N . SER A 1 92 ? -4.789 3.215 -12.860 1.00 39.34 92 SER A N 1
ATOM 737 C CA . SER A 1 92 ? -3.9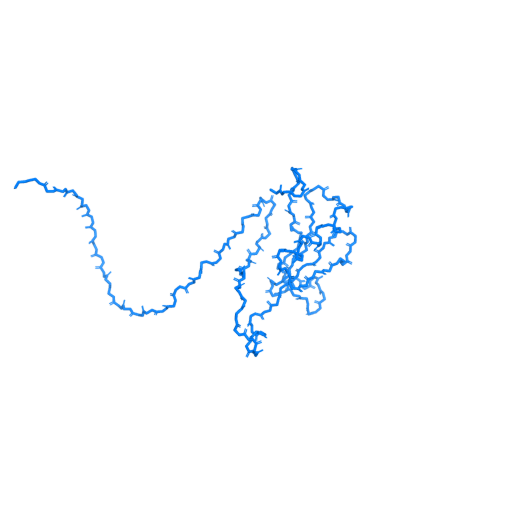32 4.373 -12.593 1.00 39.34 92 SER A CA 1
ATOM 738 C C . SER A 1 92 ? -4.504 5.143 -11.398 1.00 39.34 92 SER A C 1
ATOM 740 O O . SER A 1 92 ? -5.602 5.697 -11.481 1.00 39.34 92 SER A O 1
ATOM 742 N N . ILE A 1 93 ? -3.799 5.138 -10.262 1.00 46.72 93 ILE A N 1
ATOM 743 C CA . ILE A 1 93 ? -4.247 5.766 -9.010 1.00 46.72 93 ILE A CA 1
ATOM 744 C C . ILE A 1 93 ? -3.518 7.103 -8.841 1.00 46.72 93 ILE A C 1
ATOM 746 O O . ILE A 1 93 ? -2.337 7.146 -8.505 1.00 46.72 93 ILE A O 1
ATOM 750 N N . LYS A 1 94 ? -4.222 8.217 -9.066 1.00 39.62 94 LYS A N 1
ATOM 751 C CA . LYS A 1 94 ? -3.721 9.560 -8.728 1.00 39.62 94 LYS A CA 1
ATOM 752 C C . LYS A 1 94 ? -3.944 9.829 -7.237 1.00 39.62 94 LYS A C 1
ATOM 754 O O . LYS A 1 94 ? -5.016 9.522 -6.720 1.00 39.62 94 LYS A O 1
ATOM 759 N N . ARG A 1 95 ? -2.961 10.430 -6.552 1.00 39.38 95 ARG A N 1
ATOM 760 C CA . ARG A 1 95 ? -3.104 10.872 -5.152 1.00 39.38 95 ARG A CA 1
ATOM 761 C C . ARG A 1 95 ? -4.216 11.921 -5.066 1.00 39.38 95 ARG A C 1
ATOM 763 O O . ARG A 1 95 ? -4.024 13.050 -5.507 1.00 39.38 95 ARG A O 1
ATOM 770 N N . THR A 1 96 ? -5.362 11.579 -4.486 1.00 38.72 96 THR A N 1
ATOM 771 C CA . THR A 1 96 ? -6.366 12.565 -4.071 1.00 38.72 96 THR A CA 1
ATOM 772 C C . THR A 1 96 ? -6.964 12.156 -2.726 1.00 38.72 96 THR A C 1
ATOM 774 O O . THR A 1 96 ? -7.231 10.985 -2.472 1.00 38.72 96 THR A O 1
ATOM 777 N N . ASN A 1 97 ? -7.202 13.138 -1.854 1.00 39.91 97 ASN A N 1
ATOM 778 C CA . ASN A 1 97 ? -8.005 12.980 -0.633 1.00 39.91 97 ASN A CA 1
ATOM 779 C C . ASN A 1 97 ? -9.523 12.938 -0.938 1.00 39.91 97 ASN A C 1
ATOM 781 O O . ASN A 1 97 ? -10.346 13.173 -0.057 1.00 39.91 97 ASN A O 1
ATOM 785 N N . GLU A 1 98 ? -9.895 12.629 -2.180 1.00 39.66 98 GLU A N 1
ATOM 786 C CA . GLU A 1 98 ? -11.270 12.507 -2.661 1.00 39.66 98 GLU A CA 1
ATOM 787 C C . GLU A 1 98 ? -11.618 11.020 -2.842 1.00 39.66 98 GLU A C 1
ATOM 789 O O . GLU A 1 98 ? -10.715 10.197 -3.015 1.00 39.66 98 GLU A O 1
ATOM 794 N N . PRO A 1 99 ? -12.901 10.616 -2.763 1.00 39.81 99 PRO A N 1
ATOM 795 C CA . PRO A 1 99 ? -13.280 9.212 -2.905 1.00 39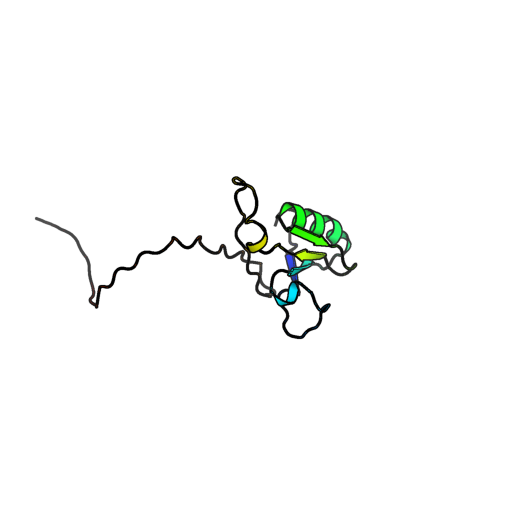.81 99 PRO A CA 1
ATOM 796 C C . PRO A 1 99 ? -12.745 8.641 -4.225 1.00 39.81 99 PRO A C 1
ATOM 798 O O . PRO A 1 99 ? -13.010 9.189 -5.292 1.00 39.81 99 PRO A O 1
ATOM 801 N N . LEU A 1 100 ? -11.990 7.540 -4.129 1.00 44.59 100 LEU A N 1
ATOM 802 C CA . LEU A 1 100 ? -11.334 6.887 -5.261 1.00 44.59 100 LEU A CA 1
ATOM 803 C C . LEU A 1 100 ? -12.341 6.585 -6.379 1.00 44.59 100 LEU A C 1
ATOM 805 O O . LEU A 1 100 ? -13.199 5.711 -6.242 1.00 44.59 100 LEU A O 1
ATOM 809 N N . VAL A 1 101 ? -12.206 7.296 -7.499 1.00 35.09 101 VAL A N 1
ATOM 810 C CA . VAL A 1 101 ? -12.840 6.935 -8.766 1.00 35.09 101 VAL A CA 1
ATOM 811 C C . VAL A 1 101 ? -11.867 6.012 -9.485 1.00 35.09 101 VAL A C 1
ATOM 813 O O . VAL A 1 101 ? -10.837 6.452 -9.988 1.00 35.09 101 VAL A O 1
ATOM 816 N N . ILE A 1 102 ? -12.180 4.717 -9.508 1.00 39.62 102 ILE A N 1
ATOM 817 C CA . ILE A 1 102 ? -11.501 3.760 -10.383 1.00 39.62 102 ILE A CA 1
ATOM 818 C C . ILE A 1 102 ? -11.871 4.169 -11.811 1.00 39.62 102 ILE A C 1
ATOM 820 O O . ILE A 1 102 ? -13.020 4.004 -12.214 1.00 39.62 102 ILE A O 1
ATOM 824 N N . ILE A 1 103 ? -10.933 4.756 -12.554 1.00 34.22 103 ILE A N 1
ATOM 825 C CA . ILE A 1 103 ? -11.123 5.047 -13.976 1.00 34.22 103 ILE A CA 1
ATOM 826 C C . ILE A 1 103 ? -10.721 3.777 -14.733 1.00 34.22 103 ILE A C 1
ATOM 828 O O . ILE A 1 103 ? -9.525 3.483 -14.794 1.00 34.22 103 ILE A O 1
ATOM 832 N N . PRO A 1 104 ? -11.663 2.995 -15.294 1.00 34.09 104 PRO A N 1
ATOM 833 C CA . PRO A 1 104 ? -11.291 1.928 -16.205 1.00 34.09 104 PRO A CA 1
ATOM 834 C C . PRO A 1 104 ? -10.669 2.570 -17.446 1.00 34.09 104 PRO A C 1
ATOM 836 O O . PRO A 1 104 ? -11.308 3.381 -18.121 1.00 34.09 104 PRO A O 1
ATOM 839 N N . LEU A 1 105 ? -9.424 2.212 -17.758 1.00 36.44 105 LEU A N 1
ATOM 840 C CA . LEU A 1 105 ? -8.896 2.451 -19.094 1.00 36.44 105 LEU A CA 1
ATOM 841 C C . LEU A 1 105 ? -9.773 1.641 -20.051 1.00 36.44 105 LEU A C 1
ATOM 843 O O . LEU A 1 105 ? -9.839 0.414 -19.964 1.00 36.44 105 LEU A O 1
ATOM 847 N N . SER A 1 106 ? -10.527 2.346 -20.896 1.00 33.06 106 SER A N 1
ATOM 848 C CA . SER A 1 106 ? -11.324 1.714 -21.943 1.00 33.06 106 SER A CA 1
ATOM 849 C C . SER A 1 106 ? -10.395 0.821 -22.773 1.00 33.06 106 SER A C 1
ATOM 851 O O . SER A 1 106 ? -9.285 1.262 -23.082 1.00 33.06 106 SER A O 1
ATOM 853 N N . PRO A 1 107 ? -10.788 -0.418 -23.119 1.00 40.59 107 PRO A N 1
ATOM 854 C CA . PRO A 1 107 ? -9.974 -1.254 -23.984 1.00 40.59 107 PRO A CA 1
ATOM 855 C C . PRO A 1 107 ? -9.946 -0.588 -25.356 1.00 40.59 107 PRO A C 1
ATOM 857 O O . PRO A 1 107 ? -10.936 -0.610 -26.091 1.00 40.59 107 PRO A O 1
ATOM 860 N N . ASP A 1 108 ? -8.832 0.074 -25.660 1.00 37.72 108 ASP A N 1
ATOM 861 C CA . ASP A 1 108 ? -8.677 0.798 -26.908 1.00 37.72 108 ASP A CA 1
ATOM 862 C C . ASP A 1 108 ? -8.801 -0.198 -28.067 1.00 37.72 108 ASP A C 1
ATOM 864 O O . ASP A 1 108 ? -8.105 -1.216 -28.150 1.00 37.72 108 ASP A O 1
ATOM 868 N N . ARG A 1 109 ? -9.789 0.049 -28.927 1.00 39.19 109 ARG A N 1
ATOM 869 C CA . ARG A 1 109 ? -10.108 -0.807 -30.063 1.00 39.19 109 ARG A CA 1
ATOM 870 C C . ARG A 1 109 ? -9.047 -0.546 -31.131 1.00 39.19 109 ARG A C 1
ATOM 872 O O . ARG A 1 109 ? -9.014 0.523 -31.727 1.00 39.19 109 ARG A O 1
ATOM 879 N N . SER A 1 110 ? -8.205 -1.551 -31.363 1.00 36.94 110 SER A N 1
ATOM 880 C CA . SER A 1 110 ? -7.166 -1.618 -32.398 1.00 36.94 110 SER A CA 1
ATOM 881 C C . SER A 1 110 ? -7.523 -0.892 -33.707 1.00 36.94 110 SER A C 1
ATOM 883 O O . SER A 1 110 ? -8.503 -1.225 -34.370 1.00 36.94 110 SER A O 1
ATOM 885 N N . THR A 1 111 ? -6.662 0.068 -34.059 1.00 43.66 111 THR A N 1
ATOM 886 C CA . THR A 1 111 ? -6.209 0.489 -35.400 1.00 43.66 111 THR A CA 1
ATOM 887 C C . THR A 1 111 ? -7.111 0.216 -36.615 1.00 43.66 111 THR A C 1
ATOM 889 O O . THR A 1 111 ? -7.302 -0.922 -37.032 1.00 43.66 111 THR A O 1
ATOM 892 N N . LYS A 1 112 ? -7.483 1.292 -37.327 1.00 31.94 112 LYS A N 1
ATOM 893 C CA . LYS A 1 112 ? -7.434 1.358 -38.801 1.00 31.94 112 LYS A CA 1
ATOM 894 C C . LYS A 1 112 ? -7.414 2.813 -39.271 1.00 31.94 112 LYS A C 1
ATOM 896 O O . LYS A 1 112 ? -8.291 3.604 -38.948 1.00 31.94 112 LYS A O 1
ATOM 901 N N . ALA A 1 113 ? -6.386 3.140 -40.046 1.00 35.94 113 ALA A N 1
ATOM 902 C CA . ALA A 1 113 ? -6.282 4.368 -40.812 1.00 35.94 113 ALA A CA 1
ATOM 903 C C . ALA A 1 113 ? -7.469 4.514 -41.775 1.00 35.94 113 ALA A C 1
ATOM 905 O O . ALA A 1 113 ? -7.774 3.575 -42.506 1.00 35.94 113 ALA A O 1
ATOM 906 N N . THR A 1 114 ? -8.076 5.698 -41.853 1.00 33.44 114 THR A N 1
ATOM 907 C CA . THR A 1 114 ? -8.584 6.257 -43.115 1.00 33.44 114 THR A CA 1
ATOM 908 C C . THR A 1 114 ? -8.612 7.780 -42.990 1.00 33.44 114 THR A C 1
ATOM 910 O O . THR A 1 114 ? -9.310 8.344 -42.152 1.00 33.44 114 THR A O 1
ATOM 913 N N . LEU A 1 115 ? -7.795 8.433 -43.814 1.00 36.91 115 LEU A N 1
ATOM 914 C CA . LEU A 1 115 ? -7.890 9.850 -44.144 1.00 36.91 115 LEU A CA 1
ATOM 915 C C . LEU A 1 115 ? -9.290 10.169 -44.674 1.00 36.91 115 LEU A C 1
ATOM 917 O O . LEU A 1 115 ? -9.746 9.497 -45.594 1.00 36.91 115 LEU A O 1
ATOM 921 N N . SER A 1 116 ? -9.905 11.222 -44.138 1.00 34.47 116 SER A N 1
ATOM 922 C CA . SER A 1 116 ? -10.892 12.115 -44.769 1.00 34.47 116 SER A CA 1
ATOM 923 C C . SER A 1 116 ? -11.933 12.502 -43.728 1.00 34.47 116 SER A C 1
ATOM 925 O O . SER A 1 116 ? -12.654 11.647 -43.226 1.00 34.47 116 SER A O 1
ATOM 927 N N . LEU A 1 117 ? -12.017 13.790 -43.400 1.00 34.06 117 LEU A N 1
ATOM 928 C CA . LEU A 1 117 ? -13.170 14.595 -43.808 1.00 34.06 117 LEU A CA 1
ATOM 929 C C . LEU A 1 117 ? -13.052 15.986 -43.180 1.00 34.06 117 LEU A C 1
ATOM 931 O O . LEU A 1 117 ? -13.277 16.195 -41.988 1.00 34.06 117 LEU A O 1
ATOM 935 N N . ALA A 1 118 ? -12.696 16.959 -44.013 1.00 35.75 118 ALA A N 1
ATOM 936 C CA . ALA A 1 118 ? -12.865 18.357 -43.679 1.00 35.75 118 ALA A CA 1
ATOM 937 C C . ALA A 1 118 ? -14.367 18.696 -43.651 1.00 35.75 118 ALA A C 1
ATOM 939 O O . ALA A 1 118 ? -15.063 18.549 -44.647 1.00 35.75 118 ALA A O 1
ATOM 940 N N . HIS A 1 119 ? -14.808 19.196 -42.496 1.00 31.36 119 HIS A N 1
ATOM 941 C CA . HIS A 1 119 ? -15.695 20.350 -42.322 1.00 31.36 119 HIS A CA 1
ATOM 942 C C . HIS A 1 119 ? -17.041 20.434 -43.075 1.00 31.36 119 HIS A C 1
ATOM 944 O O . HIS A 1 119 ? -17.076 20.784 -44.249 1.00 31.36 119 HIS A O 1
ATOM 950 N N . ARG A 1 120 ? -18.126 20.399 -42.275 1.00 36.06 120 ARG A N 1
ATOM 951 C CA . ARG A 1 120 ? -19.273 21.357 -42.162 1.00 36.06 120 ARG A CA 1
ATOM 952 C C . ARG A 1 120 ? -20.580 20.579 -41.939 1.00 36.06 120 ARG A C 1
ATOM 954 O O . ARG A 1 120 ? -20.960 19.765 -42.759 1.00 36.06 120 ARG A O 1
ATOM 961 N N . ARG A 1 121 ? -21.140 20.615 -40.724 1.00 34.88 121 ARG A N 1
ATOM 962 C CA . ARG A 1 121 ? -22.084 21.604 -40.142 1.00 34.88 121 ARG A CA 1
ATOM 963 C C . ARG A 1 121 ? -23.566 21.362 -40.523 1.00 34.88 121 ARG A C 1
ATOM 965 O O . ARG A 1 121 ? -23.959 21.671 -41.634 1.00 34.88 121 ARG A O 1
ATOM 972 N N . ILE A 1 122 ? -24.335 21.018 -39.476 1.00 33.34 122 ILE A N 1
ATOM 973 C CA . ILE A 1 122 ? -25.608 21.633 -39.019 1.00 33.34 122 ILE A CA 1
ATOM 974 C C . ILE A 1 122 ? -26.962 21.116 -39.573 1.00 33.34 122 ILE A C 1
ATOM 976 O O . ILE A 1 122 ? -27.215 21.180 -40.765 1.00 33.34 122 ILE A O 1
ATOM 980 N N . ALA A 1 123 ? -27.828 20.771 -38.594 1.00 36.78 123 ALA A N 1
ATOM 981 C CA . ALA A 1 123 ? -29.308 20.794 -38.505 1.00 36.78 123 ALA A CA 1
ATOM 982 C C . ALA A 1 123 ? -30.125 19.921 -39.483 1.00 36.78 123 ALA A C 1
ATOM 984 O O . ALA A 1 123 ? -30.012 20.060 -40.688 1.00 36.78 123 ALA A O 1
ATOM 985 N N . ALA A 1 124 ? -30.882 18.911 -39.039 1.00 38.34 124 ALA A N 1
ATOM 986 C CA . ALA A 1 124 ? -32.091 18.884 -38.192 1.00 38.34 124 ALA A CA 1
ATOM 987 C C . ALA A 1 124 ? -33.423 19.003 -38.975 1.00 38.34 124 ALA A C 1
ATOM 989 O O . ALA A 1 124 ? -33.696 20.020 -39.603 1.00 38.34 124 ALA A O 1
ATOM 990 N N . ASN A 1 125 ? -34.258 17.975 -38.744 1.00 38.00 125 ASN A N 1
ATOM 991 C CA . ASN A 1 125 ? -35.724 17.843 -38.853 1.00 38.00 125 ASN A CA 1
ATOM 992 C C . ASN A 1 125 ? -36.403 17.228 -40.109 1.00 38.00 125 ASN A C 1
ATOM 994 O O . ASN A 1 125 ? -35.830 17.251 -41.193 1.00 38.00 125 ASN A O 1
ATOM 998 N N . PRO A 1 126 ? -37.575 16.564 -39.909 1.00 50.66 126 PRO A N 1
ATOM 999 C CA . PRO A 1 126 ? -37.969 15.298 -40.550 1.00 50.66 126 PRO A CA 1
ATOM 1000 C C . PRO A 1 126 ? -39.127 15.480 -41.573 1.00 50.66 126 PRO A C 1
ATOM 1002 O O . PRO A 1 126 ? -39.522 16.620 -41.824 1.00 50.66 126 PRO A O 1
ATOM 1005 N N . PRO A 1 127 ? -39.671 14.409 -42.200 1.00 52.50 127 PRO A N 1
ATOM 1006 C CA . PRO A 1 127 ? -40.467 14.534 -43.417 1.00 52.50 127 PRO A CA 1
ATOM 1007 C C . PRO A 1 127 ? -41.950 14.738 -43.111 1.00 52.50 127 PRO A C 1
ATOM 1009 O O . PRO A 1 127 ? -42.479 14.085 -42.214 1.00 52.50 127 PRO A O 1
ATOM 1012 N N . LEU A 1 128 ? -42.636 15.550 -43.919 1.00 46.75 128 LEU A N 1
ATOM 1013 C CA . LEU A 1 128 ? -44.078 15.434 -44.132 1.00 46.75 128 LEU A CA 1
ATOM 1014 C C . LEU A 1 128 ? -44.437 15.816 -45.579 1.00 46.75 128 LEU A C 1
ATOM 1016 O O . LEU A 1 128 ? -44.191 16.950 -45.984 1.00 46.75 128 LEU A O 1
ATOM 1020 N N . LEU A 1 129 ? -45.078 14.840 -46.241 1.00 46.56 129 LEU A N 1
ATOM 1021 C CA . LEU A 1 129 ? -45.818 14.831 -47.518 1.00 46.56 129 LEU A CA 1
ATOM 1022 C C . LEU A 1 129 ? -45.020 14.964 -48.824 1.00 46.56 129 LEU A C 1
ATOM 1024 O O . LEU A 1 129 ? -44.550 16.069 -49.158 1.00 46.56 129 LEU A O 1
#